Protein AF-A0A0D3FTP3-F1 (afdb_monomer_lite)

Secondary structure (DSSP, 8-state):
--------------------EEE-TTT--EEEGGG-GGGTSSEEEEE-TTSPEEEEEGGGTEEEEE-TTT--EEEEEEHHHH--GGG-

Organism: NCBI:txid65489

Radius of gyration: 19.69 Å; chains: 1; bounding box: 61×21×63 Å

Structure (mmCIF, N/CA/C/O backbone):
data_AF-A0A0D3FTP3-F1
#
_entry.id   AF-A0A0D3FTP3-F1
#
loop_
_atom_site.group_PDB
_atom_site.id
_atom_site.type_symbol
_atom_site.label_atom_id
_atom_site.label_alt_id
_atom_site.label_comp_id
_atom_site.label_asym_id
_atom_site.label_entity_id
_atom_site.label_seq_id
_atom_site.pdbx_PDB_ins_code
_atom_site.Cartn_x
_atom_site.Cartn_y
_atom_site.Cartn_z
_atom_site.occupancy
_atom_site.B_iso_or_equiv
_atom_site.auth_seq_id
_atom_site.auth_comp_id
_atom_site.auth_asym_id
_atom_site.auth_atom_id
_atom_site.pdbx_PDB_model_num
ATOM 1 N N . MET A 1 1 ? 40.017 -1.528 45.942 1.00 36.31 1 MET A N 1
ATOM 2 C CA . MET A 1 1 ? 40.348 -0.513 44.918 1.00 36.31 1 MET A CA 1
ATOM 3 C C . MET A 1 1 ? 39.982 -1.117 43.576 1.00 36.31 1 MET A C 1
ATOM 5 O O . MET A 1 1 ? 40.511 -2.173 43.276 1.00 36.31 1 MET A O 1
ATOM 9 N N . LEU A 1 2 ? 38.816 -0.725 43.043 1.00 37.03 2 LEU A N 1
ATOM 10 C CA . LEU A 1 2 ? 38.671 0.125 41.840 1.00 37.03 2 LEU A CA 1
ATOM 11 C C . LEU A 1 2 ? 39.254 -0.570 40.597 1.00 37.03 2 LEU A C 1
ATOM 13 O O . LEU A 1 2 ? 40.415 -0.935 40.607 1.00 37.03 2 LEU A O 1
ATOM 17 N N . ASP A 1 3 ? 38.585 -0.736 39.468 1.00 36.50 3 ASP A N 1
ATOM 18 C CA . ASP A 1 3 ? 37.305 -0.270 38.945 1.00 36.50 3 ASP A CA 1
ATOM 19 C C . ASP A 1 3 ? 37.212 -0.913 37.547 1.00 36.50 3 ASP A C 1
ATOM 21 O O . ASP A 1 3 ? 38.240 -1.092 36.892 1.00 36.50 3 ASP A O 1
ATOM 25 N N . LYS A 1 4 ? 35.997 -1.220 37.095 1.00 34.22 4 LYS A N 1
ATOM 26 C CA . LYS A 1 4 ? 35.462 -0.904 35.756 1.00 34.22 4 LYS A CA 1
ATOM 27 C C . LYS A 1 4 ? 34.574 -1.994 35.187 1.00 34.22 4 LYS A C 1
ATOM 29 O O . LYS A 1 4 ? 34.987 -2.930 34.509 1.00 34.22 4 LYS A O 1
ATOM 34 N N . ALA A 1 5 ? 33.293 -1.741 35.426 1.00 44.16 5 ALA A N 1
ATOM 35 C CA . ALA A 1 5 ? 32.183 -2.170 34.612 1.00 44.16 5 ALA A CA 1
ATOM 36 C C . ALA A 1 5 ? 32.455 -1.880 33.128 1.00 44.16 5 ALA A C 1
ATOM 38 O O . ALA A 1 5 ? 32.498 -0.726 32.702 1.00 44.16 5 ALA A O 1
ATOM 39 N N . HIS A 1 6 ? 32.567 -2.931 32.322 1.00 42.03 6 HIS A N 1
ATOM 40 C CA . HIS A 1 6 ? 32.351 -2.821 30.887 1.00 42.03 6 HIS A CA 1
ATOM 41 C C . HIS A 1 6 ? 30.877 -3.103 30.606 1.00 42.03 6 HIS A C 1
ATOM 43 O O . HIS A 1 6 ? 30.448 -4.238 30.439 1.00 42.03 6 HIS A O 1
ATOM 49 N N . HIS A 1 7 ? 30.111 -2.013 30.658 1.00 38.25 7 HIS A N 1
ATOM 50 C CA . HIS A 1 7 ? 29.031 -1.666 29.738 1.00 38.25 7 HIS A CA 1
ATOM 51 C C . HIS A 1 7 ? 28.453 -2.853 28.942 1.00 38.25 7 HIS A C 1
ATOM 53 O O . HIS A 1 7 ? 28.894 -3.139 27.826 1.00 38.25 7 HIS A O 1
ATOM 59 N N . ASN A 1 8 ? 27.432 -3.515 29.501 1.00 38.09 8 ASN A N 1
ATOM 60 C CA . ASN A 1 8 ? 26.524 -4.353 28.722 1.00 38.09 8 ASN A CA 1
ATOM 61 C C . ASN A 1 8 ? 25.783 -3.423 27.757 1.00 38.09 8 ASN A C 1
ATOM 63 O O . ASN A 1 8 ? 24.802 -2.769 28.116 1.00 38.09 8 ASN A O 1
ATOM 67 N N . LYS A 1 9 ? 26.351 -3.285 26.560 1.00 37.69 9 LYS A N 1
ATOM 68 C CA . LYS A 1 9 ? 25.793 -2.521 25.457 1.00 37.69 9 LYS A CA 1
ATOM 69 C C . LYS A 1 9 ? 24.476 -3.200 25.114 1.00 37.69 9 LYS A C 1
ATOM 71 O O . LYS A 1 9 ? 24.476 -4.284 24.533 1.00 37.69 9 LYS A O 1
ATOM 76 N N . GLY A 1 10 ? 23.376 -2.578 25.540 1.00 34.84 10 GLY A N 1
ATOM 77 C CA . GLY A 1 10 ? 22.031 -2.983 25.174 1.00 34.84 10 GLY A CA 1
ATOM 78 C C . GLY A 1 10 ? 22.013 -3.220 23.675 1.00 34.84 10 GLY A C 1
ATOM 79 O O . GLY A 1 10 ? 22.159 -2.289 22.884 1.00 34.84 10 GLY A O 1
ATOM 80 N N . THR A 1 11 ? 21.928 -4.489 23.291 1.00 40.91 11 THR A N 1
ATOM 81 C CA . THR A 1 11 ? 21.660 -4.868 21.914 1.00 40.91 11 THR A CA 1
ATOM 82 C C . THR A 1 11 ? 20.185 -4.584 21.730 1.00 40.91 11 THR A C 1
ATOM 84 O O . THR A 1 11 ? 19.338 -5.460 21.884 1.00 40.91 11 THR A O 1
ATOM 87 N N . THR A 1 12 ? 19.863 -3.314 21.494 1.00 44.34 12 THR A N 1
ATOM 88 C CA . THR A 1 12 ? 18.609 -2.941 20.863 1.00 44.34 12 THR A CA 1
ATOM 89 C C . THR A 1 12 ? 18.656 -3.662 19.534 1.00 44.34 12 THR A C 1
ATOM 91 O O . THR A 1 12 ? 19.456 -3.311 18.666 1.00 44.34 12 THR A O 1
ATOM 94 N N . ALA A 1 13 ? 17.905 -4.758 19.432 1.00 45.41 13 ALA A N 1
ATOM 95 C CA . ALA A 1 13 ? 17.696 -5.450 18.181 1.00 45.41 13 ALA A CA 1
ATOM 96 C C . ALA A 1 13 ? 17.277 -4.375 17.183 1.00 45.41 13 ALA A C 1
ATOM 98 O O . ALA A 1 13 ? 16.189 -3.812 17.300 1.00 45.41 13 ALA A O 1
ATOM 99 N N . ALA A 1 14 ? 18.189 -4.005 16.284 1.00 47.41 14 ALA A N 1
ATOM 100 C CA . ALA A 1 14 ? 17.859 -3.136 15.181 1.00 47.41 14 ALA A CA 1
ATOM 101 C C . ALA A 1 14 ? 16.739 -3.874 14.464 1.00 47.41 14 ALA A C 1
ATOM 103 O O . ALA A 1 14 ? 16.985 -4.939 13.889 1.00 47.41 14 ALA A O 1
ATOM 104 N N . ALA A 1 15 ? 15.506 -3.378 14.603 1.00 51.09 15 ALA A N 1
ATOM 105 C CA . ALA A 1 15 ? 14.397 -3.833 13.795 1.00 51.09 15 ALA A CA 1
ATOM 106 C C . ALA A 1 15 ? 14.943 -3.813 12.375 1.00 51.09 15 ALA A C 1
ATOM 108 O O . ALA A 1 15 ? 15.389 -2.770 11.889 1.00 51.09 15 ALA A O 1
ATOM 109 N N . THR A 1 16 ? 15.090 -4.994 11.786 1.00 49.66 16 THR A N 1
ATOM 110 C CA . THR A 1 16 ? 15.616 -5.128 10.441 1.00 49.66 16 THR A CA 1
ATOM 111 C C . THR A 1 16 ? 14.590 -4.435 9.569 1.00 49.66 16 THR A C 1
ATOM 113 O O . THR A 1 16 ? 13.563 -5.020 9.243 1.00 49.66 16 THR A O 1
ATOM 116 N N . HIS A 1 17 ? 14.814 -3.148 9.281 1.00 56.22 17 HIS A N 1
ATOM 117 C CA . HIS A 1 17 ? 14.007 -2.382 8.348 1.00 56.22 17 HIS A CA 1
ATOM 118 C C . HIS A 1 17 ? 14.028 -3.200 7.068 1.00 56.22 17 HIS A C 1
ATOM 120 O O . HIS A 1 17 ? 15.059 -3.299 6.396 1.00 56.22 17 HIS A O 1
ATOM 126 N N . ARG A 1 18 ? 12.924 -3.896 6.791 1.00 60.28 18 ARG A N 1
ATOM 127 C CA . ARG A 1 18 ? 12.783 -4.654 5.561 1.00 60.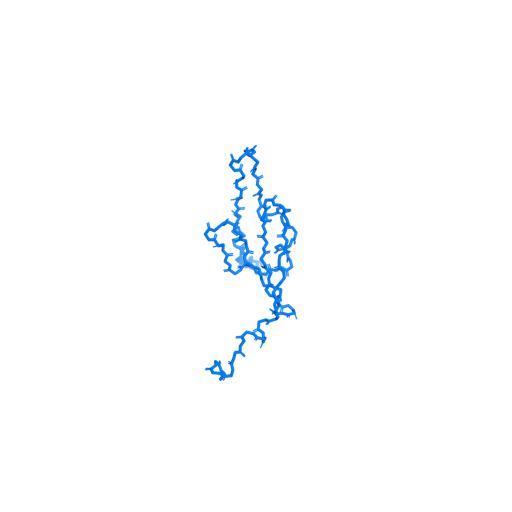28 18 ARG A CA 1
ATOM 128 C C . ARG A 1 18 ? 12.722 -3.622 4.448 1.00 60.28 18 ARG A C 1
ATOM 130 O O . ARG A 1 18 ? 11.676 -3.052 4.166 1.00 60.28 18 ARG A O 1
ATOM 137 N N . ARG A 1 19 ? 13.887 -3.343 3.868 1.00 71.00 19 ARG A N 1
ATOM 138 C CA . ARG A 1 19 ? 14.042 -2.455 2.723 1.00 71.00 19 ARG A CA 1
ATOM 139 C C . ARG A 1 19 ? 13.478 -3.169 1.509 1.00 71.00 19 ARG A C 1
ATOM 141 O O . ARG A 1 19 ? 14.159 -4.000 0.906 1.00 71.00 19 ARG A O 1
ATOM 148 N N . HIS A 1 20 ? 12.227 -2.881 1.180 1.00 75.75 20 HIS A N 1
ATOM 149 C CA . HIS A 1 20 ? 11.638 -3.353 -0.064 1.00 75.75 20 HIS A CA 1
ATOM 150 C C . HIS A 1 20 ? 11.932 -2.340 -1.175 1.00 75.75 20 HIS A C 1
ATOM 152 O O . HIS A 1 20 ? 12.120 -1.146 -0.932 1.00 75.75 20 HIS A O 1
ATOM 158 N N . ARG A 1 21 ? 12.030 -2.836 -2.408 1.00 84.38 21 ARG A N 1
ATOM 159 C CA . ARG A 1 21 ? 12.230 -2.012 -3.599 1.00 84.38 21 ARG A CA 1
ATOM 160 C C . ARG A 1 21 ? 11.124 -2.297 -4.597 1.00 84.38 21 ARG A C 1
ATOM 162 O O . ARG A 1 21 ? 10.800 -3.459 -4.830 1.00 84.38 21 ARG A O 1
ATOM 169 N N . PHE A 1 22 ? 10.595 -1.238 -5.193 1.00 85.44 22 PHE A N 1
ATOM 170 C CA . PHE A 1 22 ? 9.557 -1.287 -6.212 1.00 85.44 22 PHE A CA 1
ATOM 171 C C . PHE A 1 22 ? 10.144 -0.853 -7.541 1.00 85.44 22 PHE A C 1
ATOM 173 O O . PHE A 1 22 ? 10.594 0.281 -7.682 1.00 85.44 22 PHE A O 1
ATOM 180 N N . LEU A 1 23 ? 10.148 -1.766 -8.508 1.00 85.12 23 LEU A N 1
ATOM 181 C CA . LEU A 1 23 ? 10.600 -1.496 -9.863 1.00 85.12 23 LEU A CA 1
ATOM 182 C C . LEU A 1 23 ? 9.389 -1.198 -10.744 1.00 85.12 23 LEU A C 1
ATOM 184 O O . LEU A 1 23 ? 8.508 -2.040 -10.911 1.00 85.12 23 LEU A O 1
ATOM 188 N N . ASN A 1 24 ? 9.377 -0.020 -11.351 1.00 81.31 24 ASN A N 1
ATOM 189 C CA . ASN A 1 24 ? 8.498 0.270 -12.463 1.00 81.31 24 ASN A CA 1
ATOM 190 C C . ASN A 1 24 ? 9.106 -0.317 -13.741 1.00 81.31 24 ASN A C 1
ATOM 192 O O . ASN A 1 24 ? 10.067 0.216 -14.288 1.00 81.31 24 ASN A O 1
ATOM 196 N N . ILE A 1 25 ? 8.530 -1.410 -14.231 1.00 81.62 25 ILE A N 1
ATOM 197 C CA . ILE A 1 25 ? 9.009 -2.095 -15.437 1.00 81.62 25 ILE A CA 1
ATOM 198 C C . ILE A 1 25 ? 8.820 -1.285 -16.725 1.00 81.62 25 ILE A C 1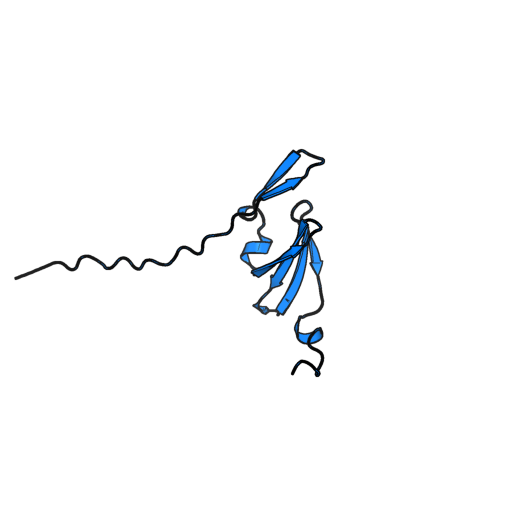
ATOM 200 O O . ILE A 1 25 ? 9.550 -1.515 -17.683 1.00 81.62 25 ILE A O 1
ATOM 204 N N . SER A 1 26 ? 7.869 -0.344 -16.771 1.00 80.44 26 SER A N 1
ATOM 205 C CA . SER A 1 26 ? 7.606 0.440 -17.984 1.00 80.44 26 SER A CA 1
ATOM 206 C C . SER A 1 26 ? 8.574 1.609 -18.145 1.00 80.44 26 SER A C 1
ATOM 208 O O . SER A 1 26 ? 8.868 2.005 -19.269 1.00 80.44 26 SER A O 1
ATOM 210 N N . THR A 1 27 ? 9.095 2.141 -17.037 1.00 83.69 27 THR A N 1
ATOM 211 C CA . THR A 1 27 ? 10.044 3.266 -17.039 1.00 83.69 27 THR A CA 1
ATOM 212 C C . THR A 1 27 ? 11.464 2.873 -16.631 1.00 83.69 27 THR A C 1
ATOM 214 O O . THR A 1 27 ? 12.386 3.663 -16.807 1.00 83.69 27 THR A O 1
ATOM 217 N N . GLY A 1 28 ? 11.658 1.683 -16.057 1.00 84.12 28 GLY A N 1
ATOM 218 C CA . GLY A 1 28 ? 12.924 1.241 -15.464 1.00 84.12 28 GLY A CA 1
ATOM 219 C C . GLY A 1 28 ? 13.256 1.897 -14.116 1.00 84.12 28 GLY A C 1
ATOM 220 O O . GLY A 1 28 ? 14.320 1.639 -13.557 1.00 84.12 28 GLY A O 1
ATOM 221 N N . GLY A 1 29 ? 12.373 2.746 -13.580 1.00 85.06 29 GLY A N 1
ATOM 222 C CA . GLY A 1 29 ? 12.593 3.445 -12.313 1.00 85.06 29 GLY A CA 1
ATOM 223 C C . GLY A 1 29 ? 12.441 2.525 -11.102 1.00 85.06 29 GLY A C 1
ATOM 224 O O . GLY A 1 29 ? 11.517 1.719 -11.050 1.00 85.06 29 GLY A O 1
ATOM 225 N N . CYS A 1 30 ? 13.313 2.663 -10.104 1.00 85.56 30 CYS A N 1
ATOM 226 C CA . CYS A 1 30 ? 13.248 1.909 -8.851 1.00 85.56 30 CYS A CA 1
ATOM 227 C C . CYS A 1 30 ? 13.024 2.854 -7.667 1.00 85.56 30 CYS A C 1
ATOM 229 O O . CYS A 1 30 ? 13.704 3.869 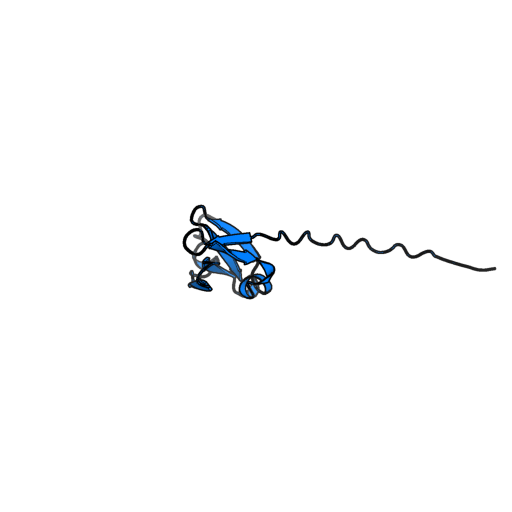-7.556 1.00 85.56 30 CYS A O 1
ATOM 231 N N . ILE A 1 31 ? 12.109 2.494 -6.769 1.00 85.38 31 ILE A N 1
ATOM 232 C CA . ILE A 1 31 ? 11.756 3.262 -5.570 1.00 85.38 31 ILE A CA 1
ATOM 233 C C . ILE A 1 31 ? 12.031 2.398 -4.342 1.00 85.38 31 ILE A C 1
ATOM 235 O O . ILE A 1 31 ? 11.651 1.223 -4.320 1.00 85.38 31 ILE A O 1
ATOM 239 N N . HIS A 1 32 ? 12.689 2.951 -3.325 1.00 85.44 32 HIS A N 1
ATOM 240 C CA . HIS A 1 32 ? 12.900 2.256 -2.058 1.00 85.44 32 HIS A CA 1
ATOM 241 C C . HIS A 1 32 ? 11.752 2.562 -1.103 1.00 85.44 32 HIS A C 1
ATOM 243 O O . HIS A 1 32 ? 11.189 3.652 -1.125 1.00 85.44 32 HIS A O 1
ATOM 249 N N . THR A 1 33 ? 11.427 1.625 -0.214 1.00 79.75 33 THR A N 1
ATOM 250 C CA . THR A 1 33 ? 10.496 1.901 0.892 1.00 79.75 33 THR A CA 1
ATOM 251 C C . THR A 1 33 ? 10.940 3.075 1.754 1.00 79.75 33 THR A C 1
ATOM 253 O O . THR A 1 33 ? 10.098 3.804 2.256 1.00 79.75 33 THR A O 1
ATOM 256 N N . ASP A 1 34 ? 12.249 3.294 1.875 1.00 82.00 34 ASP A N 1
ATOM 257 C CA . ASP A 1 34 ? 12.819 4.406 2.641 1.00 82.00 34 ASP A CA 1
ATOM 258 C C . ASP A 1 34 ? 12.482 5.773 2.004 1.00 82.00 34 ASP A C 1
ATOM 260 O O . ASP A 1 34 ? 12.446 6.786 2.697 1.00 82.00 34 ASP A O 1
ATOM 264 N N . ASP A 1 35 ? 12.168 5.800 0.702 1.00 83.06 35 ASP A N 1
ATOM 265 C CA . ASP A 1 35 ? 11.755 7.012 -0.009 1.00 83.06 35 ASP A CA 1
ATOM 266 C C . ASP A 1 35 ? 10.263 7.323 0.192 1.00 83.06 35 ASP A C 1
ATOM 268 O O . ASP A 1 35 ? 9.794 8.368 -0.260 1.00 83.06 35 ASP A O 1
ATOM 272 N N . ILE A 1 36 ? 9.487 6.427 0.817 1.00 83.88 36 ILE A N 1
ATOM 273 C CA . ILE A 1 36 ? 8.030 6.525 0.965 1.00 83.88 36 ILE A CA 1
ATOM 274 C C . ILE A 1 36 ? 7.674 7.082 2.357 1.00 83.88 36 ILE A C 1
ATOM 276 O O . ILE A 1 36 ? 7.526 6.295 3.292 1.00 83.88 36 ILE A O 1
ATOM 280 N N . PRO A 1 37 ? 7.506 8.413 2.533 1.00 83.56 37 PRO A N 1
ATOM 281 C CA . PRO A 1 37 ? 7.147 9.024 3.817 1.00 83.56 37 PRO A CA 1
ATOM 282 C C . PRO A 1 37 ? 5.894 8.438 4.470 1.0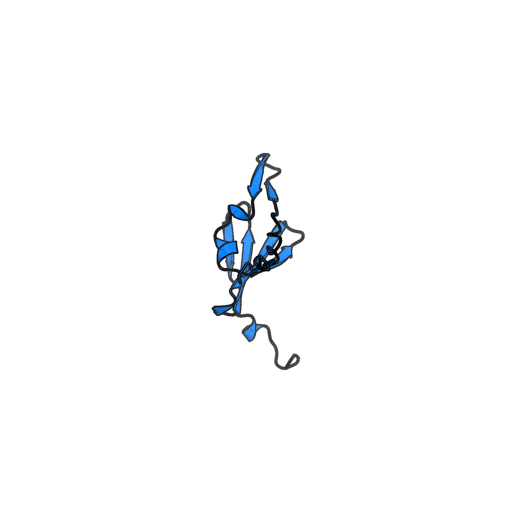0 83.56 37 PRO A C 1
ATOM 284 O O . PRO A 1 37 ? 5.818 8.380 5.690 1.00 83.56 37 PRO A O 1
ATOM 287 N N . GLU A 1 38 ? 4.928 7.952 3.692 1.00 82.81 38 GLU A N 1
ATOM 288 C CA . GLU A 1 38 ? 3.708 7.342 4.217 1.00 82.81 38 GLU A CA 1
ATOM 289 C C . GLU A 1 38 ? 4.004 6.102 5.078 1.00 82.81 38 GLU A C 1
ATOM 291 O O . GLU A 1 38 ? 3.233 5.803 5.982 1.00 82.81 38 GLU A O 1
ATOM 296 N N . LEU A 1 39 ? 5.128 5.409 4.854 1.00 82.06 39 LEU A N 1
ATOM 297 C CA . LEU A 1 39 ? 5.564 4.273 5.674 1.00 82.06 39 LEU A CA 1
ATOM 298 C C . LEU A 1 39 ? 6.156 4.684 7.029 1.00 82.06 39 LEU A C 1
ATOM 300 O O . LEU A 1 39 ? 6.300 3.826 7.893 1.00 82.06 39 LEU A O 1
ATOM 304 N N . ALA A 1 40 ? 6.511 5.956 7.234 1.00 82.81 40 ALA A N 1
ATOM 305 C CA . ALA A 1 40 ? 7.039 6.417 8.519 1.00 82.81 40 ALA A CA 1
ATOM 306 C C . ALA A 1 40 ? 5.945 6.460 9.598 1.00 82.81 40 ALA A C 1
ATOM 308 O O . ALA A 1 40 ? 6.198 6.105 10.747 1.00 82.81 40 ALA A O 1
ATOM 309 N N . ASP A 1 41 ? 4.727 6.838 9.201 1.00 84.50 41 ASP A N 1
ATOM 310 C CA . ASP A 1 41 ? 3.578 6.999 10.102 1.00 84.50 41 ASP A CA 1
ATOM 311 C C . ASP A 1 41 ? 2.596 5.812 10.056 1.00 84.50 41 ASP A C 1
ATOM 313 O O . ASP A 1 41 ? 1.580 5.814 10.755 1.00 84.50 41 ASP A O 1
ATOM 317 N N . HIS A 1 42 ? 2.852 4.810 9.206 1.00 88.94 42 HIS A N 1
ATOM 318 C CA . HIS A 1 42 ? 1.949 3.676 9.005 1.00 88.94 42 HIS A CA 1
ATOM 319 C C . HIS A 1 42 ? 2.668 2.335 9.111 1.00 88.94 42 HIS A C 1
ATOM 321 O O . HIS A 1 42 ? 3.761 2.137 8.584 1.00 88.94 42 HIS A O 1
ATOM 327 N N . THR A 1 43 ? 1.974 1.359 9.688 1.00 88.12 43 THR A N 1
ATOM 328 C CA . THR A 1 43 ? 2.420 -0.033 9.714 1.00 88.12 43 THR A CA 1
ATOM 329 C C . THR A 1 43 ? 2.052 -0.708 8.393 1.00 88.12 43 THR A C 1
ATOM 331 O O . THR A 1 43 ? 0.880 -0.766 8.015 1.00 88.12 43 THR A O 1
ATOM 334 N N . MET A 1 44 ? 3.041 -1.244 7.673 1.00 88.31 44 MET A N 1
ATOM 335 C CA . MET A 1 44 ? 2.795 -2.030 6.461 1.00 88.31 44 MET A CA 1
ATOM 336 C C . MET A 1 44 ? 2.272 -3.421 6.832 1.00 88.31 44 MET A C 1
ATOM 338 O O . MET A 1 44 ? 2.997 -4.225 7.415 1.00 88.31 44 MET A O 1
ATOM 342 N N . LEU A 1 45 ? 1.024 -3.714 6.467 1.00 88.81 45 LEU A N 1
ATOM 343 C CA . LEU A 1 45 ? 0.383 -4.998 6.751 1.00 88.81 45 LEU A CA 1
ATOM 344 C C . LEU A 1 45 ? 0.720 -6.054 5.700 1.00 88.81 45 LEU A C 1
ATOM 346 O O . LEU A 1 45 ? 0.998 -7.203 6.038 1.00 88.81 45 LEU A O 1
ATOM 350 N N . ALA A 1 46 ? 0.674 -5.676 4.422 1.00 88.94 46 ALA A N 1
ATOM 351 C CA . ALA A 1 46 ? 0.879 -6.605 3.321 1.00 88.94 46 ALA A CA 1
ATOM 352 C C . ALA A 1 46 ? 1.317 -5.896 2.036 1.00 88.94 46 ALA A C 1
ATOM 354 O O . ALA A 1 46 ? 0.997 -4.730 1.799 1.00 88.94 46 ALA A O 1
ATOM 355 N N . LEU A 1 47 ? 2.002 -6.655 1.182 1.00 89.00 47 LEU A N 1
ATOM 356 C CA . LEU A 1 47 ? 2.177 -6.344 -0.230 1.00 89.00 47 LEU A CA 1
ATOM 357 C C . LEU A 1 47 ? 1.157 -7.169 -1.017 1.00 89.00 47 LEU A C 1
ATOM 359 O O . LEU A 1 47 ? 1.156 -8.396 -0.935 1.00 89.00 47 LEU A O 1
ATOM 363 N N . THR A 1 48 ? 0.285 -6.491 -1.752 1.00 88.62 48 THR A N 1
ATOM 364 C CA . THR A 1 48 ? -0.693 -7.143 -2.631 1.00 88.62 48 THR A CA 1
ATOM 365 C C . THR A 1 48 ? -0.003 -7.745 -3.867 1.00 88.62 48 THR A C 1
ATOM 367 O O . THR A 1 48 ? 1.058 -7.249 -4.267 1.00 88.62 48 THR A O 1
ATOM 370 N N . PRO A 1 49 ? -0.573 -8.789 -4.502 1.00 84.88 49 PRO A N 1
ATOM 371 C CA . PRO A 1 49 ? -0.057 -9.343 -5.760 1.00 84.88 49 PRO A CA 1
ATOM 372 C C . PRO A 1 49 ? 0.066 -8.307 -6.885 1.00 84.88 49 PRO A C 1
ATOM 374 O O . PRO A 1 49 ? 0.936 -8.421 -7.744 1.00 84.88 49 PRO A O 1
ATOM 377 N N . GLU A 1 50 ? -0.771 -7.271 -6.852 1.00 87.00 50 GLU A N 1
ATOM 378 C CA . GLU A 1 50 ? -0.774 -6.142 -7.782 1.00 87.00 50 GLU A CA 1
ATOM 379 C C . GLU A 1 50 ? 0.380 -5.153 -7.535 1.00 87.00 50 GLU A C 1
ATOM 381 O O . GLU A 1 50 ? 0.553 -4.197 -8.290 1.00 87.00 50 GLU A O 1
ATOM 386 N N . GLY A 1 51 ? 1.181 -5.353 -6.484 1.00 85.88 51 GLY A N 1
ATOM 387 C CA . GLY A 1 51 ? 2.304 -4.481 -6.140 1.00 85.88 51 GLY A CA 1
ATOM 388 C C . GLY A 1 51 ? 1.915 -3.246 -5.321 1.00 85.88 51 GLY A C 1
ATOM 389 O O . GLY A 1 51 ? 2.721 -2.328 -5.176 1.00 85.88 51 GLY A O 1
ATOM 390 N N . LEU A 1 52 ? 0.694 -3.208 -4.782 1.00 90.62 52 LEU A N 1
ATOM 391 C CA . LEU A 1 52 ? 0.208 -2.147 -3.897 1.00 90.62 52 LEU A CA 1
ATOM 392 C C . LEU A 1 52 ? 0.480 -2.487 -2.431 1.00 90.62 52 LEU A C 1
ATOM 394 O O . LEU A 1 52 ? 0.421 -3.648 -2.023 1.00 90.62 52 LEU A O 1
ATOM 398 N N . LEU A 1 53 ? 0.733 -1.459 -1.633 1.00 91.00 53 LEU A N 1
ATOM 399 C CA . LEU A 1 53 ? 1.011 -1.557 -0.209 1.00 91.00 53 LEU A CA 1
ATOM 400 C C . LEU A 1 53 ? -0.264 -1.367 0.601 1.00 91.00 53 LEU A C 1
ATOM 402 O O . LEU A 1 53 ? -0.907 -0.324 0.502 1.00 91.00 53 LEU A O 1
ATOM 406 N N . LEU A 1 54 ? -0.603 -2.348 1.434 1.00 91.88 54 LEU A N 1
ATOM 407 C CA . LEU A 1 54 ? -1.657 -2.202 2.428 1.00 91.88 54 LEU A CA 1
ATOM 408 C C . LEU A 1 54 ? -1.052 -1.671 3.727 1.00 91.88 54 LEU A C 1
ATOM 410 O O . LEU A 1 54 ? -0.216 -2.331 4.348 1.00 91.88 54 LEU A O 1
ATOM 414 N N . LEU A 1 55 ? -1.484 -0.482 4.126 1.00 92.19 55 LEU A N 1
ATOM 415 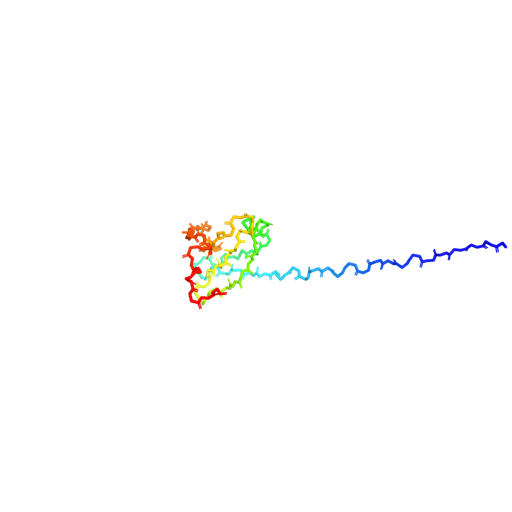C CA . LEU A 1 55 ? -0.971 0.262 5.268 1.00 92.19 55 LEU A CA 1
ATOM 416 C C . LEU A 1 55 ? -2.061 0.434 6.326 1.00 92.19 55 LEU A C 1
ATOM 418 O O . LEU A 1 55 ? -3.224 0.647 5.989 1.00 92.19 55 LEU A O 1
ATOM 422 N N . LEU A 1 56 ? -1.678 0.392 7.599 1.00 90.75 56 LEU A N 1
ATOM 423 C CA . LEU A 1 56 ? -2.533 0.710 8.737 1.00 90.75 56 LEU A CA 1
ATOM 424 C C . LEU A 1 56 ? -2.002 1.951 9.445 1.00 90.75 56 LEU A C 1
ATOM 426 O O . LEU A 1 56 ? -0.862 1.974 9.904 1.00 90.75 56 LEU A O 1
ATOM 430 N N . HIS A 1 57 ? -2.853 2.962 9.576 1.00 90.19 57 HIS A N 1
ATOM 431 C CA . HIS A 1 57 ? -2.600 4.069 10.483 1.00 90.19 57 HIS A CA 1
ATOM 432 C C . HIS A 1 57 ? -3.080 3.676 11.881 1.00 90.19 57 HIS A C 1
ATOM 434 O O . HIS A 1 57 ? -4.278 3.744 12.166 1.00 90.19 57 HIS A O 1
ATOM 440 N N . GLU A 1 58 ? -2.164 3.246 12.748 1.00 86.88 58 GLU A N 1
ATOM 441 C CA . GLU A 1 58 ? -2.506 2.726 14.080 1.00 86.88 58 GLU A CA 1
ATOM 442 C C . GLU A 1 58 ? -3.329 3.706 14.935 1.00 86.88 58 GLU A C 1
ATOM 444 O O . GLU A 1 58 ? -4.338 3.274 15.496 1.00 86.88 58 GLU A O 1
ATOM 449 N N . PRO A 1 59 ? -3.024 5.022 14.984 1.00 87.25 59 PRO A N 1
ATOM 450 C CA . PRO A 1 59 ? -3.776 5.948 15.833 1.00 87.25 59 PRO A CA 1
ATOM 451 C C . PRO A 1 59 ? -5.249 6.114 15.444 1.00 87.25 59 PRO A C 1
ATOM 453 O O . PRO A 1 59 ? -6.082 6.395 16.302 1.00 87.25 59 PRO A O 1
ATOM 456 N N . SER A 1 60 ? -5.590 5.975 14.157 1.00 86.38 60 SER A N 1
ATOM 457 C CA . SER A 1 60 ? -6.977 6.122 13.677 1.00 86.38 60 SER A CA 1
ATOM 458 C C . SER A 1 60 ? -7.621 4.805 13.253 1.00 86.38 60 SER A C 1
ATOM 460 O O . SER A 1 60 ? -8.784 4.808 12.842 1.00 86.38 60 SER A O 1
ATOM 462 N N . LEU A 1 61 ? -6.872 3.700 13.330 1.00 88.69 61 LEU A N 1
ATOM 463 C CA . LEU A 1 61 ? -7.251 2.376 12.846 1.00 88.69 61 LEU A CA 1
ATOM 464 C C . LEU A 1 61 ? -7.802 2.405 11.413 1.00 88.69 61 LEU A C 1
ATOM 466 O O . LEU A 1 61 ? -8.745 1.684 11.095 1.00 88.69 61 LEU A O 1
ATOM 470 N N . ARG A 1 62 ? -7.256 3.262 10.544 1.00 89.62 62 ARG A N 1
ATOM 471 C CA . ARG A 1 62 ? -7.657 3.328 9.131 1.00 89.62 62 ARG A CA 1
ATOM 472 C C . ARG A 1 62 ? -6.694 2.554 8.261 1.00 89.62 62 ARG A C 1
ATOM 474 O O . ARG A 1 62 ? -5.479 2.678 8.407 1.00 89.62 62 ARG A O 1
ATOM 481 N N . LEU A 1 63 ? -7.263 1.795 7.336 1.00 90.62 63 LEU A N 1
ATOM 482 C CA . LEU A 1 63 ? -6.504 1.138 6.288 1.00 90.62 63 LEU A CA 1
ATOM 483 C C . LEU A 1 63 ? -6.352 2.080 5.098 1.00 90.62 63 LEU A C 1
ATOM 485 O O . LEU A 1 63 ? -7.299 2.769 4.716 1.00 90.62 63 LEU A O 1
ATOM 489 N N . HIS A 1 64 ? -5.180 2.051 4.479 1.00 91.81 64 HIS A N 1
ATOM 490 C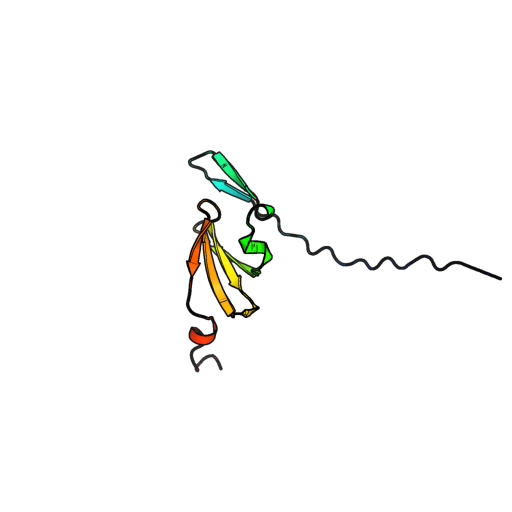 CA . HIS A 1 64 ? -4.897 2.755 3.238 1.00 91.81 64 HIS A CA 1
ATOM 491 C C . HIS A 1 64 ? -4.225 1.797 2.249 1.00 91.81 64 HIS A C 1
ATOM 493 O O . HIS A 1 64 ? -3.332 1.037 2.623 1.00 91.81 64 HIS A O 1
ATOM 499 N N . LEU A 1 65 ? -4.629 1.846 0.980 1.00 93.44 65 LEU A N 1
ATOM 500 C CA . LEU A 1 65 ? -3.913 1.193 -0.116 1.00 93.44 65 LEU A CA 1
ATOM 501 C C . LEU A 1 65 ? -3.035 2.224 -0.814 1.00 93.44 65 LEU A C 1
ATOM 503 O O . LEU A 1 65 ? -3.549 3.213 -1.335 1.00 93.44 65 LEU A O 1
ATOM 507 N N . LEU A 1 66 ? -1.729 1.997 -0.854 1.00 92.44 66 LEU A N 1
ATOM 508 C CA . LEU A 1 66 ? -0.772 2.893 -1.487 1.00 92.44 66 LEU A CA 1
ATOM 509 C C . LEU A 1 66 ? -0.165 2.240 -2.727 1.00 92.44 66 LEU A C 1
ATOM 511 O O . LEU A 1 66 ? 0.362 1.131 -2.670 1.00 92.44 66 LEU A O 1
ATOM 515 N N . ASN A 1 67 ? -0.172 2.962 -3.843 1.00 90.69 67 ASN A N 1
ATOM 516 C CA . ASN A 1 67 ? 0.655 2.626 -4.990 1.00 90.69 67 ASN A CA 1
ATOM 517 C C . ASN A 1 67 ? 2.057 3.237 -4.799 1.00 90.69 67 ASN A C 1
ATOM 519 O O . ASN A 1 67 ? 2.188 4.462 -4.852 1.00 90.69 67 ASN A O 1
ATOM 523 N N . PRO A 1 68 ? 3.115 2.429 -4.614 1.00 86.69 68 PRO A N 1
ATOM 524 C CA . PRO A 1 68 ? 4.461 2.948 -4.376 1.00 86.69 68 PRO A CA 1
ATOM 525 C C . PRO A 1 68 ? 5.031 3.712 -5.581 1.00 86.69 68 PRO A C 1
ATOM 527 O O . PRO A 1 68 ? 5.864 4.596 -5.397 1.00 86.69 68 PRO A O 1
ATOM 530 N N . LEU A 1 69 ? 4.569 3.407 -6.800 1.00 86.06 69 LEU A N 1
ATOM 531 C CA . LEU A 1 69 ? 5.047 4.022 -8.040 1.00 86.06 69 LEU A CA 1
ATOM 532 C C . LEU A 1 69 ? 4.423 5.391 -8.302 1.00 86.06 69 LEU A C 1
ATOM 534 O O . LEU A 1 69 ? 5.107 6.295 -8.772 1.00 86.06 69 LEU A O 1
ATOM 538 N N . THR A 1 70 ? 3.130 5.544 -8.018 1.00 86.06 70 THR A N 1
ATOM 539 C CA . THR A 1 70 ? 2.391 6.786 -8.301 1.00 86.06 70 THR A CA 1
ATOM 540 C C . THR A 1 70 ? 2.129 7.635 -7.064 1.00 86.06 70 THR A C 1
ATOM 542 O O . THR A 1 70 ? 1.643 8.752 -7.198 1.00 86.06 70 THR A O 1
ATOM 545 N N . ARG A 1 71 ? 2.403 7.109 -5.863 1.00 86.12 71 ARG A N 1
ATOM 546 C CA . ARG A 1 71 ? 1.984 7.676 -4.567 1.00 86.12 71 ARG A CA 1
ATOM 547 C C . ARG A 1 71 ? 0.480 7.856 -4.418 1.00 86.12 71 ARG A C 1
ATOM 549 O O . ARG A 1 71 ? 0.013 8.551 -3.523 1.00 86.12 71 ARG A O 1
ATOM 556 N N . HIS A 1 72 ? -0.296 7.201 -5.275 1.00 90.44 72 HIS A N 1
ATOM 557 C CA . HIS A 1 72 ? -1.738 7.240 -5.165 1.00 90.44 72 HIS A CA 1
ATOM 558 C C . HIS A 1 72 ? -2.182 6.460 -3.928 1.00 90.44 72 HIS A C 1
ATOM 560 O O . HIS A 1 72 ? -1.885 5.267 -3.806 1.00 90.44 72 HIS A O 1
ATOM 566 N N . ARG A 1 73 ? -2.917 7.131 -3.039 1.00 91.25 73 ARG A N 1
ATOM 567 C CA . ARG A 1 73 ? -3.464 6.552 -1.815 1.00 91.25 73 ARG A CA 1
ATOM 568 C C . ARG A 1 73 ? -4.973 6.398 -1.937 1.00 91.25 73 ARG A C 1
ATOM 570 O O . ARG A 1 73 ? -5.667 7.329 -2.329 1.00 91.25 73 ARG A O 1
ATOM 577 N N . THR A 1 74 ? -5.465 5.218 -1.591 1.00 92.31 74 THR A N 1
ATOM 578 C CA . THR A 1 74 ? -6.894 4.921 -1.497 1.00 92.31 74 THR A CA 1
ATOM 579 C C . THR A 1 74 ? -7.235 4.699 -0.039 1.00 92.31 74 THR A C 1
ATOM 581 O O . THR A 1 74 ? -6.650 3.822 0.600 1.00 92.31 74 THR A O 1
ATOM 584 N N . ASP A 1 75 ? -8.167 5.491 0.476 1.00 90.44 75 ASP A N 1
ATOM 585 C CA . ASP A 1 75 ? -8.560 5.421 1.875 1.00 90.44 75 ASP A CA 1
ATOM 586 C C . ASP A 1 75 ? -9.737 4.460 2.057 1.00 90.44 75 ASP A C 1
ATOM 588 O O . ASP A 1 75 ? -10.700 4.483 1.289 1.00 90.44 75 ASP A O 1
ATOM 592 N N . PHE A 1 76 ? -9.663 3.617 3.085 1.00 88.88 76 PHE A N 1
ATOM 593 C CA . PHE A 1 76 ? -10.743 2.710 3.460 1.00 88.88 76 PHE A CA 1
ATOM 594 C C . PHE A 1 76 ? -11.469 3.191 4.723 1.00 88.88 76 PHE A C 1
ATOM 596 O O . PHE A 1 76 ? -10.952 4.031 5.472 1.00 88.88 76 PHE A O 1
ATOM 603 N N . PRO A 1 77 ? -12.663 2.635 5.008 1.00 82.81 77 PRO A N 1
ATOM 604 C CA . PRO A 1 77 ? -13.303 2.804 6.303 1.00 82.81 77 PRO A CA 1
ATOM 605 C C . PRO A 1 77 ? -12.381 2.356 7.454 1.00 82.81 77 PRO A C 1
ATOM 607 O O . PRO A 1 77 ? -11.509 1.504 7.252 1.00 82.81 77 PRO A O 1
ATOM 610 N N . PRO A 1 78 ? -12.569 2.889 8.676 1.00 82.88 78 PRO A N 1
ATOM 611 C CA . PRO A 1 78 ? -11.870 2.392 9.857 1.00 82.88 78 PRO A CA 1
ATOM 612 C C . PRO A 1 78 ? -12.046 0.877 10.010 1.00 82.88 78 PRO A C 1
ATOM 614 O O . PRO A 1 78 ? -13.131 0.356 9.759 1.00 82.88 78 PRO A O 1
ATOM 617 N N . VAL A 1 79 ? -11.018 0.174 10.489 1.00 81.62 79 VAL A N 1
ATOM 618 C CA . VAL A 1 79 ? -11.069 -1.279 10.738 1.00 81.62 79 VAL A CA 1
ATOM 619 C C . VAL A 1 79 ? -12.222 -1.632 11.677 1.00 81.62 79 VAL A C 1
ATOM 621 O O . VAL A 1 79 ? -12.861 -2.663 11.510 1.00 81.62 79 VAL A O 1
ATOM 624 N N . THR A 1 80 ? -12.568 -0.744 12.609 1.00 79.44 80 THR A N 1
ATOM 625 C CA . THR A 1 80 ? -13.727 -0.911 13.497 1.00 79.44 80 THR A CA 1
ATOM 626 C C . THR A 1 80 ? -15.063 -1.001 12.760 1.00 79.44 80 THR A C 1
ATOM 628 O O . THR A 1 80 ? -15.981 -1.627 13.275 1.00 79.44 80 THR A O 1
ATOM 631 N N . ALA A 1 81 ? -15.180 -0.423 11.562 1.00 78.75 81 ALA A N 1
ATOM 632 C CA . ALA A 1 81 ? -16.357 -0.567 10.707 1.00 78.75 81 ALA A CA 1
ATOM 633 C C . ALA A 1 81 ? -16.369 -1.898 9.933 1.00 78.75 81 ALA A C 1
ATOM 635 O O . ALA A 1 81 ? -17.420 -2.305 9.448 1.00 78.75 81 ALA A O 1
ATOM 636 N N . LEU A 1 82 ? -15.216 -2.567 9.813 1.00 69.75 82 LEU A N 1
ATOM 637 C CA . LEU A 1 82 ? -15.075 -3.882 9.178 1.00 69.75 82 LEU A CA 1
ATOM 638 C C . LEU A 1 82 ? -15.298 -5.036 10.165 1.00 69.75 82 LEU A C 1
ATOM 640 O O . LEU A 1 82 ? -15.572 -6.154 9.740 1.00 69.75 82 LEU A O 1
ATOM 644 N N . LEU A 1 83 ? -15.187 -4.775 11.471 1.00 71.50 83 LEU A N 1
ATOM 645 C CA . LEU A 1 83 ? -15.490 -5.747 12.517 1.00 71.50 83 LEU A CA 1
ATOM 646 C C . LEU A 1 83 ? -17.010 -5.867 12.677 1.00 71.50 83 LEU A C 1
ATOM 648 O O . LEU A 1 83 ? -17.643 -5.117 13.424 1.00 71.50 83 LEU A O 1
ATOM 652 N N . THR A 1 84 ? -17.604 -6.818 11.965 1.00 65.56 84 THR A N 1
ATOM 653 C CA . THR A 1 84 ? -18.984 -7.241 12.200 1.00 65.56 84 THR A CA 1
ATOM 654 C C . THR A 1 84 ? -19.104 -7.932 13.568 1.00 65.56 84 THR A C 1
ATOM 656 O O . THR A 1 84 ? -18.145 -8.535 14.056 1.00 65.56 84 THR A O 1
ATOM 659 N N . PRO A 1 85 ? -20.269 -7.844 14.239 1.00 63.06 85 PRO A N 1
ATOM 660 C CA . PRO A 1 85 ? -20.463 -8.363 15.599 1.00 63.06 85 PRO A CA 1
ATOM 661 C C . PRO A 1 85 ? -20.231 -9.875 15.753 1.00 63.06 85 PRO A C 1
ATOM 663 O O . PRO A 1 85 ? -20.053 -10.336 16.870 1.00 63.06 85 PRO A O 1
ATOM 666 N N . GLU A 1 86 ? -20.192 -10.633 14.659 1.00 61.28 86 GLU A N 1
ATOM 667 C CA . GLU A 1 86 ? -19.821 -12.056 14.631 1.00 61.28 86 GLU A CA 1
ATOM 668 C C . GLU A 1 86 ? -18.329 -12.342 14.919 1.00 61.28 86 GLU A C 1
ATOM 670 O O . GLU A 1 86 ? -17.970 -13.497 15.132 1.00 61.28 86 GLU A O 1
ATOM 675 N N . TRP A 1 87 ? -17.472 -11.313 14.966 1.00 55.09 87 TRP A N 1
ATOM 676 C CA . TRP A 1 87 ? -16.041 -11.412 15.312 1.00 55.09 87 TRP A CA 1
ATOM 677 C C . TRP A 1 87 ? -15.720 -10.860 16.712 1.00 55.09 87 TRP A C 1
ATOM 679 O O . TRP A 1 87 ? -14.550 -10.631 17.027 1.00 55.09 87 TRP A O 1
ATOM 689 N N . ARG A 1 88 ? -16.748 -10.584 17.525 1.00 50.38 88 ARG A N 1
ATOM 690 C CA . ARG A 1 88 ? -16.630 -10.053 18.889 1.00 50.38 88 ARG A CA 1
ATOM 691 C C . ARG A 1 88 ? -16.816 -11.165 19.918 1.00 50.38 88 ARG A C 1
ATOM 693 O O . ARG A 1 88 ? -16.077 -11.129 20.924 1.00 50.38 88 ARG A O 1
#

pLDDT: mean 75.41, std 18.4, range [34.22, 93.44]

Foldseek 3Di:
DDDDDDDPPPCPPPPPPPWDWDADPVVRDIDTPVNPVVVVQWDFDDQDPVRWTWTARVVQQWIWIADRVPRDIDTDDRVVVVDDPVND

Sequence (88 aa):
MLDKAHHNKGTTAAATHRRHRFLNISTGGCIHTDDIPELADHTMLALTPEGLLLLLHEPSLRLHLLNPLTRHRTDFPPVTALLTPEWR